Protein AF-A0A1Y3BBE9-F1 (afdb_monomer)

Organism: Euroglyphus maynei (NCBI:txid6958)

Structure (mmCIF, N/CA/C/O backbone):
data_AF-A0A1Y3BBE9-F1
#
_entry.id   AF-A0A1Y3BBE9-F1
#
loop_
_atom_site.group_PDB
_atom_site.id
_atom_site.type_symbol
_atom_site.label_atom_id
_atom_site.label_alt_id
_atom_site.label_comp_id
_atom_site.label_asym_id
_atom_site.label_entity_id
_atom_site.label_seq_id
_atom_site.pdbx_PDB_ins_code
_atom_site.Cartn_x
_atom_site.Cartn_y
_atom_site.Cartn_z
_atom_site.occupancy
_atom_site.B_iso_or_equiv
_atom_site.auth_seq_id
_atom_site.auth_comp_id
_atom_site.auth_asym_id
_atom_site.auth_atom_id
_atom_site.pdbx_PDB_model_num
ATOM 1 N N . MET A 1 1 ? 11.302 9.119 0.536 1.00 93.19 1 MET A N 1
ATOM 2 C CA . MET A 1 1 ? 10.480 8.008 0.001 1.00 93.19 1 MET A CA 1
ATOM 3 C C . MET A 1 1 ? 9.528 7.472 1.064 1.00 93.19 1 MET A C 1
ATOM 5 O O . MET A 1 1 ? 8.367 7.832 1.009 1.00 93.19 1 MET A O 1
ATOM 9 N N . TRP A 1 2 ? 9.984 6.700 2.059 1.00 94.00 2 TRP A N 1
ATOM 10 C CA . TRP A 1 2 ? 9.091 6.079 3.052 1.00 94.00 2 TRP A CA 1
ATOM 11 C C . TRP A 1 2 ? 8.235 7.052 3.865 1.00 94.00 2 TRP A C 1
ATOM 13 O O . TRP A 1 2 ? 7.045 6.815 4.017 1.00 94.00 2 TRP A O 1
ATOM 23 N N . THR A 1 3 ? 8.803 8.165 4.333 1.00 93.50 3 THR A N 1
ATOM 24 C CA . THR A 1 3 ? 8.032 9.196 5.047 1.00 93.50 3 THR A CA 1
ATOM 25 C C . THR A 1 3 ? 6.905 9.754 4.181 1.00 93.50 3 THR A C 1
ATOM 27 O O . THR A 1 3 ? 5.788 9.904 4.655 1.00 93.50 3 THR A O 1
ATOM 30 N N . ASN A 1 4 ? 7.168 9.976 2.889 1.00 96.31 4 ASN A N 1
ATOM 31 C CA . ASN A 1 4 ? 6.147 10.425 1.940 1.00 96.31 4 ASN A CA 1
ATOM 32 C C . ASN A 1 4 ? 5.085 9.345 1.716 1.00 96.31 4 ASN A C 1
ATOM 34 O O . ASN A 1 4 ? 3.907 9.672 1.664 1.00 96.31 4 ASN A O 1
ATOM 38 N N . ALA A 1 5 ? 5.477 8.066 1.672 1.00 96.62 5 ALA A N 1
ATOM 39 C CA . ALA A 1 5 ? 4.524 6.967 1.574 1.00 96.62 5 ALA A CA 1
ATOM 40 C C . ALA A 1 5 ? 3.599 6.942 2.799 1.00 96.62 5 ALA A C 1
ATOM 42 O O . ALA A 1 5 ? 2.389 6.877 2.636 1.00 96.62 5 ALA A O 1
ATOM 43 N N . VAL A 1 6 ? 4.147 7.091 4.012 1.00 96.19 6 VAL A N 1
ATOM 44 C CA . VAL A 1 6 ? 3.360 7.206 5.254 1.00 96.19 6 VAL A CA 1
ATOM 45 C C . VAL A 1 6 ? 2.423 8.415 5.213 1.00 96.19 6 VAL A C 1
ATOM 47 O O . VAL A 1 6 ? 1.273 8.294 5.616 1.00 96.19 6 VAL A O 1
ATOM 50 N N . LEU A 1 7 ? 2.868 9.554 4.679 1.00 95.62 7 LEU A N 1
ATOM 51 C CA . LEU A 1 7 ? 2.047 10.762 4.521 1.00 95.62 7 LEU A CA 1
ATOM 52 C C . LEU A 1 7 ? 0.990 10.663 3.399 1.00 95.62 7 LEU A C 1
ATOM 54 O O . LEU A 1 7 ? 0.171 11.577 3.266 1.00 95.62 7 LEU A O 1
ATOM 58 N N . CYS A 1 8 ? 0.986 9.565 2.631 1.00 95.56 8 CYS A N 1
ATOM 59 C CA . CYS A 1 8 ? 0.208 9.371 1.401 1.00 95.56 8 CYS A CA 1
ATOM 60 C C . CYS A 1 8 ? 0.553 10.378 0.283 1.00 95.56 8 CYS A C 1
ATOM 62 O O . CYS A 1 8 ? -0.260 10.645 -0.598 1.00 95.56 8 CYS A O 1
ATOM 64 N N . GLU A 1 9 ? 1.771 10.924 0.294 1.00 97.06 9 GLU A N 1
ATOM 65 C CA . GLU A 1 9 ? 2.293 11.845 -0.721 1.00 97.06 9 GLU A CA 1
ATOM 66 C C . GLU A 1 9 ? 2.909 11.037 -1.871 1.00 97.06 9 GLU A C 1
ATOM 68 O O . GLU A 1 9 ? 4.122 10.782 -1.932 1.00 97.06 9 GLU A O 1
ATOM 73 N N . TRP A 1 10 ? 2.051 10.543 -2.765 1.00 97.19 10 TRP A N 1
ATOM 74 C CA . TRP A 1 10 ? 2.441 9.573 -3.791 1.00 97.19 10 TRP A CA 1
ATOM 75 C C . TRP A 1 10 ? 3.434 10.125 -4.812 1.00 97.19 10 TRP A C 1
ATOM 77 O O . TRP A 1 10 ? 4.367 9.417 -5.183 1.00 97.19 10 TRP A O 1
ATOM 87 N N . ASP A 1 11 ? 3.289 11.384 -5.225 1.00 97.69 11 ASP A N 1
ATOM 88 C CA . ASP 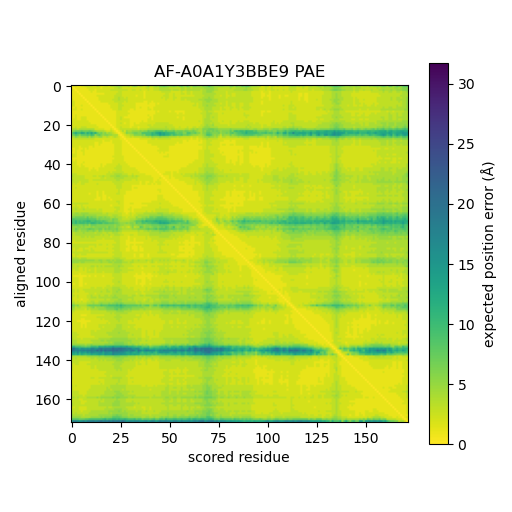A 1 11 ? 4.199 12.020 -6.186 1.00 97.69 11 ASP A CA 1
ATOM 89 C C . ASP A 1 11 ? 5.636 12.069 -5.678 1.00 97.69 11 ASP A C 1
ATOM 91 O O . ASP A 1 11 ? 6.564 11.604 -6.344 1.00 97.69 11 ASP A O 1
ATOM 95 N N . GLU A 1 12 ? 5.821 12.546 -4.449 1.00 98.06 12 GLU A N 1
ATOM 96 C CA . GLU A 1 12 ? 7.137 12.570 -3.823 1.00 98.06 12 GLU A CA 1
ATOM 97 C C . GLU A 1 12 ? 7.640 11.146 -3.543 1.00 98.06 12 GLU A C 1
ATOM 99 O O . GLU A 1 12 ? 8.832 10.864 -3.688 1.00 98.06 12 GLU A O 1
ATOM 104 N N . SER A 1 13 ? 6.756 10.208 -3.192 1.00 97.56 13 SER A N 1
ATOM 105 C CA . SER A 1 13 ? 7.129 8.796 -3.020 1.00 97.56 13 SER A CA 1
ATOM 106 C C . SER A 1 13 ? 7.705 8.199 -4.307 1.00 97.56 13 SER A C 1
ATOM 108 O O . SER A 1 13 ? 8.794 7.622 -4.268 1.00 97.56 13 SER A O 1
ATOM 110 N N . ILE A 1 14 ? 7.033 8.407 -5.443 1.00 98.31 14 ILE A N 1
ATOM 111 C CA . ILE A 1 14 ? 7.463 7.940 -6.768 1.00 98.31 14 ILE A CA 1
ATOM 112 C C . ILE A 1 14 ? 8.765 8.629 -7.183 1.00 98.31 14 ILE A C 1
ATOM 114 O O . ILE A 1 14 ? 9.713 7.952 -7.580 1.00 98.31 14 ILE A O 1
ATOM 118 N N . LYS A 1 15 ? 8.852 9.956 -7.038 1.00 97.81 15 LYS A N 1
ATOM 119 C CA . LYS A 1 15 ? 10.049 10.746 -7.362 1.00 97.81 15 LYS A CA 1
ATOM 120 C C . LYS A 1 15 ? 11.286 10.242 -6.623 1.00 97.81 15 LYS A C 1
ATOM 122 O O . LYS A 1 15 ? 12.316 10.002 -7.252 1.00 97.81 15 LYS A O 1
ATOM 127 N N . TYR A 1 16 ? 11.197 10.043 -5.307 1.00 97.50 16 TYR A N 1
ATOM 128 C CA . TYR A 1 16 ? 12.341 9.558 -4.532 1.00 97.50 16 TYR A CA 1
ATOM 129 C C . TYR A 1 16 ? 12.639 8.074 -4.774 1.00 97.50 16 TYR A C 1
ATOM 131 O O . TYR A 1 16 ? 13.811 7.708 -4.773 1.00 97.50 16 TYR A O 1
ATOM 139 N N . ALA A 1 17 ? 11.628 7.227 -4.999 1.00 97.12 17 ALA A N 1
ATOM 140 C CA . ALA A 1 17 ? 11.852 5.824 -5.358 1.00 97.12 17 ALA A CA 1
ATOM 141 C C . ALA A 1 17 ? 12.588 5.704 -6.702 1.00 97.12 17 ALA A C 1
ATOM 143 O O . ALA A 1 17 ? 13.599 5.009 -6.795 1.00 97.12 17 ALA A O 1
ATOM 144 N N . LYS A 1 18 ? 12.151 6.474 -7.705 1.00 96.94 18 LYS A N 1
ATOM 145 C CA . LYS A 1 18 ? 12.807 6.576 -9.010 1.00 96.94 18 LYS A CA 1
ATOM 146 C C . LYS A 1 18 ? 14.242 7.077 -8.881 1.00 96.94 18 LYS A C 1
ATOM 148 O O . LYS A 1 18 ? 15.153 6.460 -9.427 1.00 96.94 18 LYS A O 1
ATOM 153 N N . LEU A 1 19 ? 14.463 8.144 -8.109 1.00 96.38 19 LEU A N 1
ATOM 154 C CA . LEU A 1 19 ? 15.807 8.674 -7.868 1.00 96.38 19 LEU A CA 1
ATOM 155 C C . LEU A 1 19 ? 16.725 7.618 -7.236 1.00 96.38 19 LEU A C 1
ATOM 157 O O . LEU A 1 19 ? 17.858 7.452 -7.679 1.00 96.38 19 LEU A O 1
ATOM 161 N N . LEU A 1 20 ? 16.242 6.880 -6.231 1.00 95.56 20 LEU A N 1
ATOM 162 C CA . LEU A 1 20 ? 17.008 5.801 -5.602 1.00 95.56 20 LEU A CA 1
ATOM 163 C C . LEU A 1 20 ? 17.331 4.679 -6.594 1.00 95.56 20 LEU A C 1
ATOM 165 O O . LEU A 1 20 ? 18.471 4.214 -6.617 1.00 95.56 20 LEU A O 1
ATOM 169 N N . ARG A 1 21 ? 16.366 4.286 -7.434 1.00 94.88 21 ARG A N 1
ATOM 170 C CA . ARG A 1 21 ? 16.555 3.254 -8.463 1.00 94.88 21 ARG A CA 1
ATOM 171 C C . ARG A 1 21 ? 17.580 3.669 -9.519 1.00 94.88 21 ARG A C 1
ATOM 173 O O . ARG A 1 21 ? 18.352 2.834 -9.972 1.00 94.88 21 ARG A O 1
ATOM 180 N N . GLU A 1 22 ? 17.586 4.938 -9.919 1.00 94.50 22 GLU A N 1
ATOM 181 C CA . GLU A 1 22 ? 18.472 5.453 -10.972 1.00 94.50 22 GLU A CA 1
ATOM 182 C C . GLU A 1 22 ? 19.874 5.816 -10.471 1.00 94.50 22 GLU A C 1
ATOM 184 O O . GLU A 1 22 ? 20.828 5.797 -11.247 1.00 94.50 22 GLU A O 1
ATOM 189 N N . LYS A 1 23 ? 20.014 6.196 -9.195 1.00 93.69 23 LYS A N 1
ATOM 190 C CA . LYS A 1 23 ? 21.276 6.719 -8.644 1.00 93.69 23 LYS A CA 1
ATOM 191 C C . LYS A 1 23 ? 22.021 5.741 -7.746 1.00 93.69 23 LYS A C 1
ATOM 193 O O . LYS A 1 23 ? 23.170 6.013 -7.408 1.00 93.69 23 LYS A O 1
ATOM 198 N N . THR A 1 24 ? 21.403 4.634 -7.337 1.00 88.94 24 THR A N 1
ATOM 199 C CA . THR A 1 24 ? 22.019 3.687 -6.400 1.00 88.94 24 THR A CA 1
ATOM 200 C C . THR A 1 24 ? 21.854 2.244 -6.864 1.00 88.94 24 THR A C 1
ATOM 202 O O . THR A 1 24 ? 20.858 1.887 -7.482 1.00 88.94 24 THR A O 1
ATOM 205 N N . LEU A 1 25 ? 22.820 1.393 -6.511 1.00 81.94 25 LEU A N 1
ATOM 206 C CA . LEU A 1 25 ? 22.723 -0.064 -6.673 1.00 81.94 25 LEU A CA 1
ATOM 207 C C . LEU A 1 25 ? 22.212 -0.753 -5.397 1.00 81.94 25 LEU A C 1
ATOM 209 O O . LEU A 1 25 ? 22.346 -1.965 -5.241 1.00 81.94 25 LEU A O 1
ATOM 213 N N . HIS A 1 26 ? 21.668 0.010 -4.446 1.00 82.25 26 HIS A N 1
ATOM 214 C CA . HIS A 1 26 ? 21.247 -0.537 -3.167 1.00 82.25 26 HIS A CA 1
ATOM 215 C C . HIS A 1 26 ? 19.860 -1.173 -3.287 1.00 82.25 26 HIS A C 1
ATOM 217 O O . HIS A 1 26 ? 18.868 -0.478 -3.493 1.00 82.25 26 HIS A O 1
ATOM 223 N N . SER A 1 27 ? 19.791 -2.495 -3.114 1.00 89.62 27 SER A N 1
ATOM 224 C CA . SER A 1 27 ? 18.541 -3.271 -3.126 1.00 89.62 27 SER A CA 1
ATOM 225 C C . SER A 1 27 ? 17.661 -3.008 -4.369 1.00 89.62 27 SER A C 1
ATOM 227 O O . SER A 1 27 ? 16.495 -2.626 -4.227 1.00 89.62 27 SER A O 1
ATOM 229 N N . PRO A 1 28 ? 18.182 -3.200 -5.598 1.00 94.19 28 PRO A N 1
ATOM 230 C CA . PRO A 1 28 ? 17.527 -2.768 -6.836 1.00 94.19 28 PRO A CA 1
ATOM 231 C C . PRO A 1 28 ? 16.141 -3.393 -7.035 1.00 94.19 28 PRO A C 1
ATOM 233 O O . PRO A 1 28 ? 15.215 -2.696 -7.452 1.00 94.19 28 PRO A O 1
ATOM 236 N N . ALA A 1 29 ? 15.960 -4.670 -6.683 1.00 95.69 29 ALA A N 1
ATOM 237 C CA . ALA A 1 29 ? 14.657 -5.332 -6.734 1.00 95.69 29 ALA A CA 1
ATOM 238 C C . ALA A 1 29 ? 13.643 -4.683 -5.776 1.00 95.69 29 ALA A C 1
ATOM 240 O O . ALA A 1 29 ? 12.508 -4.420 -6.170 1.00 95.69 29 ALA A O 1
ATOM 241 N N . ILE A 1 30 ? 14.062 -4.370 -4.544 1.00 95.75 30 ILE A N 1
ATOM 242 C CA . ILE A 1 30 ? 13.204 -3.733 -3.536 1.00 95.75 30 ILE A CA 1
ATOM 243 C C . ILE A 1 30 ? 12.824 -2.323 -3.982 1.00 95.75 30 ILE A C 1
ATOM 245 O O . ILE A 1 30 ? 11.642 -2.006 -4.025 1.00 95.75 30 ILE A O 1
ATOM 249 N N . VAL A 1 31 ? 13.785 -1.479 -4.363 1.00 96.38 31 VAL A N 1
ATOM 250 C CA . VAL A 1 31 ? 13.488 -0.089 -4.752 1.00 96.38 31 VAL A CA 1
ATOM 251 C C . VAL A 1 31 ? 12.603 -0.034 -6.003 1.00 96.38 31 VAL A C 1
ATOM 253 O O . VAL A 1 31 ? 11.661 0.757 -6.050 1.00 96.38 31 VAL A O 1
ATOM 256 N N . THR A 1 32 ? 12.838 -0.916 -6.979 1.00 97.94 32 THR A N 1
ATOM 257 C CA . THR A 1 32 ? 11.988 -1.032 -8.180 1.00 97.94 32 THR A CA 1
ATOM 258 C C . THR A 1 32 ? 10.571 -1.467 -7.829 1.00 97.94 32 THR A C 1
ATOM 260 O O . THR A 1 32 ? 9.608 -0.895 -8.338 1.00 97.94 32 THR A O 1
ATOM 263 N N . PHE A 1 33 ? 10.428 -2.435 -6.922 1.00 98.00 33 PHE A N 1
ATOM 264 C CA . PHE A 1 33 ? 9.124 -2.859 -6.424 1.00 98.00 33 PHE A CA 1
ATOM 265 C C . PHE A 1 33 ? 8.394 -1.725 -5.694 1.00 98.00 33 PHE A C 1
ATOM 267 O O . PHE A 1 33 ? 7.205 -1.520 -5.918 1.00 98.00 33 PHE A O 1
ATOM 274 N N . LEU A 1 34 ? 9.102 -0.953 -4.865 1.00 97.56 34 LEU A N 1
ATOM 275 C CA . LEU A 1 34 ? 8.522 0.176 -4.138 1.00 97.56 34 LEU A CA 1
ATOM 276 C C . LEU A 1 34 ? 8.022 1.270 -5.085 1.00 97.56 34 LEU A C 1
ATOM 278 O O . LEU A 1 34 ? 6.898 1.743 -4.935 1.00 97.56 34 LEU A O 1
ATOM 282 N N . GLU A 1 35 ? 8.806 1.626 -6.106 1.00 98.12 35 GLU A N 1
ATOM 283 C CA . GLU A 1 35 ? 8.329 2.537 -7.153 1.00 98.12 35 GLU A CA 1
ATOM 284 C C . GLU A 1 35 ? 7.065 1.989 -7.836 1.00 98.12 35 GLU A C 1
ATOM 286 O O . GLU A 1 35 ? 6.098 2.732 -8.020 1.00 98.12 35 GLU A O 1
ATOM 291 N N . ALA A 1 36 ? 7.045 0.690 -8.160 1.00 98.44 36 ALA A N 1
ATOM 292 C CA . ALA A 1 36 ? 5.903 0.040 -8.796 1.00 98.44 36 ALA A CA 1
ATOM 293 C C . ALA A 1 36 ? 4.634 0.123 -7.935 1.00 98.44 36 ALA A C 1
ATOM 295 O O . ALA A 1 36 ? 3.594 0.548 -8.434 1.00 98.44 36 ALA A O 1
ATOM 296 N N . ILE A 1 37 ? 4.703 -0.210 -6.640 1.00 98.31 37 ILE A N 1
ATOM 297 C CA . ILE A 1 37 ? 3.524 -0.158 -5.761 1.00 98.31 37 ILE A CA 1
ATOM 298 C C . ILE A 1 37 ? 3.040 1.276 -5.518 1.00 98.31 37 ILE A C 1
ATOM 300 O O . ILE A 1 37 ? 1.832 1.476 -5.395 1.00 98.31 37 ILE A O 1
ATOM 304 N N . PHE A 1 38 ? 3.928 2.280 -5.484 1.00 98.44 38 PHE A N 1
ATOM 305 C CA . PHE A 1 38 ? 3.507 3.680 -5.343 1.00 98.44 38 PHE A CA 1
ATOM 306 C C . PHE A 1 38 ? 2.776 4.167 -6.593 1.00 98.44 38 PHE A C 1
ATOM 308 O O . PHE A 1 38 ? 1.699 4.751 -6.475 1.00 98.44 38 PHE A O 1
ATOM 315 N N . ARG A 1 39 ? 3.311 3.865 -7.784 1.00 98.50 39 ARG A N 1
ATOM 316 C CA . ARG A 1 39 ? 2.645 4.157 -9.064 1.00 98.50 39 ARG A CA 1
ATOM 317 C C . ARG A 1 39 ? 1.313 3.430 -9.178 1.00 98.50 39 ARG A C 1
ATOM 319 O O . ARG A 1 39 ? 0.309 4.055 -9.484 1.00 98.50 39 ARG A O 1
ATOM 326 N N . TYR A 1 40 ? 1.286 2.138 -8.861 1.00 98.19 40 TYR A N 1
ATOM 327 C CA . TYR A 1 40 ? 0.064 1.336 -8.863 1.00 98.19 40 TYR A CA 1
ATOM 328 C C . TYR A 1 40 ? -1.003 1.916 -7.926 1.00 98.19 40 TYR A C 1
ATOM 330 O O . TYR A 1 40 ? -2.156 2.067 -8.318 1.00 98.19 40 TYR A O 1
ATOM 338 N N . THR A 1 41 ? -0.616 2.287 -6.703 1.00 96.69 41 THR A N 1
ATOM 339 C CA . THR A 1 41 ? -1.546 2.836 -5.705 1.00 96.69 41 THR A CA 1
ATOM 340 C C . THR A 1 41 ? -2.095 4.186 -6.153 1.00 96.69 41 THR A C 1
ATOM 342 O O . THR A 1 41 ? -3.309 4.377 -6.147 1.00 96.69 41 THR A O 1
ATOM 345 N N . LYS A 1 42 ? -1.232 5.097 -6.620 1.00 97.00 42 LYS A N 1
ATOM 346 C CA . LYS A 1 42 ? -1.671 6.385 -7.166 1.00 97.00 42 LYS A CA 1
ATOM 347 C C . LYS A 1 42 ? -2.574 6.197 -8.387 1.00 97.00 42 LYS A C 1
ATOM 349 O O . LYS A 1 42 ? -3.662 6.759 -8.407 1.00 97.00 42 LYS A O 1
ATOM 354 N N . GLY A 1 43 ? -2.169 5.361 -9.343 1.00 97.19 43 GLY A N 1
ATOM 355 C CA . GLY A 1 43 ? -2.932 5.073 -10.558 1.00 97.19 43 GLY A CA 1
ATOM 356 C C . GLY A 1 43 ? -4.320 4.504 -10.268 1.00 97.19 43 GLY A C 1
ATOM 357 O O . GLY A 1 43 ? -5.284 4.921 -10.902 1.00 97.19 43 GLY A O 1
ATOM 358 N N . LYS A 1 44 ? -4.461 3.634 -9.256 1.00 94.88 44 LYS A N 1
ATOM 359 C CA . LYS A 1 44 ? -5.775 3.169 -8.780 1.00 94.88 44 LYS A CA 1
ATOM 360 C C . LYS A 1 44 ? -6.628 4.297 -8.196 1.00 94.88 44 LYS A C 1
ATOM 362 O O . LYS A 1 44 ? -7.821 4.344 -8.465 1.00 94.88 44 LYS A O 1
ATOM 367 N N . LEU A 1 45 ? -6.038 5.184 -7.393 1.00 93.31 45 LEU A N 1
ATOM 368 C CA . LEU A 1 45 ? -6.764 6.293 -6.762 1.00 93.31 45 LEU A CA 1
ATOM 369 C C . LEU A 1 45 ? -7.222 7.345 -7.781 1.00 93.31 45 LEU A C 1
ATOM 371 O O . LEU A 1 45 ? -8.293 7.923 -7.622 1.00 93.31 45 LEU A O 1
ATOM 375 N N . THR A 1 46 ? -6.426 7.591 -8.824 1.00 95.75 46 THR A N 1
ATOM 376 C CA . THR A 1 46 ? -6.715 8.600 -9.856 1.00 95.75 46 THR A CA 1
ATOM 377 C C . THR A 1 46 ? -7.341 8.025 -11.127 1.00 95.75 46 THR A C 1
ATOM 379 O O . THR A 1 46 ? -7.632 8.789 -12.041 1.00 95.75 46 THR A O 1
ATOM 382 N N . ASN A 1 47 ? -7.543 6.705 -11.205 1.00 95.62 47 ASN A N 1
ATOM 383 C CA . ASN A 1 47 ? -7.939 5.981 -12.422 1.00 95.62 47 ASN A CA 1
ATOM 384 C C . ASN A 1 47 ? -7.024 6.276 -13.634 1.00 95.62 47 ASN A C 1
ATOM 386 O O . ASN A 1 47 ? -7.487 6.396 -14.766 1.00 95.62 47 ASN A O 1
ATOM 390 N N . ASP A 1 48 ? -5.716 6.409 -13.395 1.00 97.50 48 ASP A N 1
ATOM 391 C CA . ASP A 1 48 ? -4.718 6.694 -14.433 1.00 97.50 48 ASP A CA 1
ATOM 392 C C . ASP A 1 48 ? -4.130 5.392 -14.999 1.00 97.50 48 ASP A C 1
ATOM 394 O O . ASP A 1 48 ? -3.255 4.764 -14.394 1.00 97.50 48 ASP A O 1
ATOM 398 N N . GLN A 1 49 ? -4.602 4.998 -16.185 1.00 96.94 49 GLN A N 1
ATOM 399 C CA . GLN A 1 49 ? -4.167 3.768 -16.846 1.00 96.94 49 GLN A CA 1
ATOM 400 C C . GLN A 1 49 ? -2.690 3.796 -17.263 1.00 96.94 49 GLN A C 1
ATOM 402 O O . GLN A 1 49 ? -2.013 2.775 -17.149 1.00 96.94 49 GLN A O 1
ATOM 407 N N . ALA A 1 50 ? -2.161 4.946 -17.691 1.00 97.44 50 ALA A N 1
ATOM 408 C CA . ALA A 1 50 ? -0.759 5.045 -18.094 1.00 97.44 50 ALA A CA 1
ATOM 409 C C . ALA A 1 50 ? 0.164 4.765 -16.900 1.00 97.44 50 ALA A C 1
ATOM 411 O O . ALA A 1 50 ? 1.158 4.044 -17.017 1.00 97.44 50 ALA A O 1
ATOM 412 N N . MET A 1 51 ? -0.214 5.260 -15.721 1.00 97.25 51 MET A N 1
ATOM 413 C CA . MET A 1 51 ? 0.517 4.996 -14.486 1.00 97.25 51 MET A CA 1
ATOM 414 C C . MET A 1 51 ? 0.437 3.527 -14.050 1.00 97.25 51 MET A C 1
ATOM 416 O O . MET A 1 51 ? 1.429 2.976 -13.560 1.00 97.25 51 MET A O 1
ATOM 420 N N . LEU A 1 52 ? -0.712 2.873 -14.250 1.00 98.06 52 LEU A N 1
ATOM 421 C CA . LEU A 1 52 ? -0.868 1.435 -14.006 1.00 98.06 52 LEU A CA 1
ATOM 422 C C . LEU A 1 52 ? 0.003 0.599 -14.956 1.00 98.06 52 LEU A C 1
ATOM 424 O O . LEU A 1 52 ? 0.633 -0.369 -14.521 1.00 98.06 52 LEU A O 1
ATOM 428 N N . ASP A 1 53 ? 0.099 0.994 -16.225 1.00 98.00 53 ASP A N 1
ATOM 429 C CA . ASP A 1 53 ? 0.942 0.324 -17.219 1.00 98.00 53 ASP A CA 1
ATOM 430 C C . ASP A 1 53 ? 2.435 0.499 -16.904 1.00 98.00 53 ASP A C 1
ATOM 432 O O . ASP A 1 53 ? 3.218 -0.448 -17.022 1.00 98.00 53 ASP A O 1
ATOM 436 N N . GLU A 1 54 ? 2.845 1.684 -16.445 1.00 97.94 54 GLU A N 1
ATOM 437 C CA . GLU A 1 54 ? 4.203 1.916 -15.942 1.00 97.94 54 GLU A CA 1
ATOM 438 C C . GLU A 1 54 ? 4.513 1.057 -14.712 1.00 97.94 54 GLU A C 1
ATOM 440 O O . GLU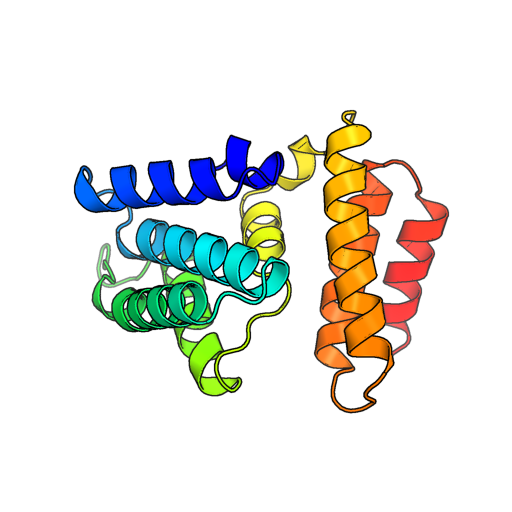 A 1 54 ? 5.582 0.444 -14.642 1.00 97.94 54 GLU A O 1
ATOM 445 N N . ALA A 1 55 ? 3.579 0.957 -13.762 1.00 98.44 55 ALA A N 1
ATOM 446 C CA . ALA A 1 55 ? 3.733 0.082 -12.604 1.00 98.44 55 ALA A CA 1
ATOM 447 C C . ALA A 1 55 ? 3.887 -1.389 -13.022 1.00 98.44 55 ALA A C 1
ATOM 449 O O . ALA A 1 55 ? 4.769 -2.082 -12.512 1.00 98.44 55 ALA A O 1
ATOM 450 N N . ALA A 1 56 ? 3.091 -1.856 -13.990 1.00 98.44 56 ALA A N 1
ATOM 451 C CA . ALA A 1 56 ? 3.180 -3.216 -14.516 1.00 98.44 56 ALA A CA 1
ATOM 452 C C . ALA A 1 56 ? 4.561 -3.516 -15.123 1.00 98.44 56 ALA A C 1
ATOM 454 O O . ALA A 1 56 ? 5.153 -4.544 -14.796 1.00 98.44 56 ALA A O 1
ATOM 455 N N . LYS A 1 57 ? 5.123 -2.599 -15.922 1.00 98.38 57 LYS A N 1
ATOM 456 C CA . LYS A 1 57 ? 6.486 -2.744 -16.477 1.00 98.38 57 LYS A CA 1
ATOM 457 C C . LYS A 1 57 ? 7.542 -2.876 -15.377 1.00 98.38 57 LYS A C 1
ATOM 459 O O . LYS A 1 57 ? 8.471 -3.680 -15.479 1.00 98.38 57 LYS A O 1
ATOM 464 N N . LEU A 1 58 ? 7.400 -2.108 -14.296 1.00 98.38 58 LEU A N 1
ATOM 465 C CA . LEU A 1 58 ? 8.311 -2.205 -13.156 1.00 98.38 58 LEU A CA 1
ATOM 466 C C . LEU A 1 58 ? 8.153 -3.546 -12.427 1.00 98.38 58 LEU A C 1
ATOM 468 O O . LEU A 1 58 ? 9.165 -4.191 -12.157 1.00 98.38 58 LEU A O 1
ATOM 472 N N . PHE A 1 59 ? 6.925 -4.017 -12.174 1.00 98.44 59 PHE A N 1
ATOM 473 C CA . PHE A 1 59 ? 6.687 -5.336 -11.565 1.00 98.44 59 PHE A CA 1
ATOM 474 C C . PHE A 1 59 ? 7.293 -6.485 -12.378 1.00 98.44 59 PHE A C 1
ATOM 476 O O . PHE A 1 59 ? 7.827 -7.427 -11.788 1.00 98.44 59 PHE A O 1
ATOM 483 N N . GLU A 1 60 ? 7.245 -6.400 -13.708 1.00 98.12 60 GLU A N 1
ATOM 484 C CA . GLU A 1 60 ? 7.872 -7.369 -14.617 1.00 98.12 60 GLU A CA 1
ATOM 485 C C . GLU A 1 60 ? 9.402 -7.366 -14.498 1.00 98.12 60 GLU A C 1
ATOM 487 O O . GLU A 1 60 ? 10.041 -8.413 -14.576 1.00 98.12 60 GLU A O 1
ATOM 492 N N . THR A 1 61 ? 9.992 -6.199 -14.228 1.00 97.62 61 THR A N 1
ATOM 493 C CA . THR A 1 61 ? 11.443 -6.043 -14.073 1.00 97.62 61 THR A CA 1
ATOM 494 C C . THR A 1 61 ? 11.945 -6.582 -12.726 1.00 97.62 61 THR A C 1
ATOM 496 O O . THR A 1 61 ? 13.044 -7.123 -12.653 1.00 97.62 61 THR A O 1
ATOM 499 N N . VAL A 1 62 ? 11.159 -6.493 -11.646 1.00 97.56 62 VAL A N 1
ATOM 500 C CA . VAL A 1 62 ? 11.600 -6.849 -10.277 1.00 97.56 62 VAL A CA 1
ATOM 501 C C . VAL A 1 62 ? 12.300 -8.222 -10.167 1.00 97.56 62 VAL A C 1
ATOM 503 O O . VAL A 1 62 ? 13.374 -8.278 -9.562 1.00 97.56 62 VAL A O 1
ATOM 506 N N . PRO A 1 63 ? 11.783 -9.332 -10.736 1.00 96.19 63 PRO A N 1
ATOM 507 C CA . PRO A 1 63 ? 12.417 -10.646 -10.612 1.00 96.19 63 PRO A CA 1
ATOM 508 C C . PRO A 1 63 ? 13.806 -10.743 -11.253 1.00 96.19 63 PRO A C 1
ATOM 510 O O . PRO A 1 63 ? 14.605 -11.578 -10.819 1.00 96.19 63 PRO A O 1
ATOM 513 N N . THR A 1 64 ? 14.096 -9.921 -12.268 1.00 95.81 64 THR A N 1
ATOM 514 C CA . THR A 1 64 ? 15.383 -9.932 -12.987 1.00 95.81 64 THR A CA 1
ATOM 515 C C . THR A 1 64 ? 16.489 -9.234 -12.197 1.00 95.81 64 THR A C 1
ATOM 517 O O . THR A 1 64 ? 17.664 -9.527 -12.392 1.00 95.81 64 THR A O 1
ATOM 520 N N . LEU A 1 65 ? 16.116 -8.384 -11.236 1.00 94.88 65 LEU A N 1
ATOM 521 C CA . LEU A 1 65 ? 17.024 -7.617 -10.377 1.00 94.88 65 LEU A CA 1
ATOM 522 C C . LEU A 1 65 ? 17.468 -8.382 -9.119 1.00 94.88 65 LEU A C 1
ATOM 524 O O . LEU A 1 65 ? 18.009 -7.784 -8.190 1.00 94.88 65 LEU A O 1
ATOM 528 N N . ARG A 1 66 ? 17.211 -9.693 -9.061 1.00 92.94 66 ARG A N 1
ATOM 529 C CA . ARG A 1 66 ? 17.532 -10.551 -7.915 1.00 92.94 66 ARG A CA 1
ATOM 530 C C . ARG A 1 66 ? 19.038 -10.597 -7.656 1.00 92.94 66 ARG A C 1
ATOM 532 O O . ARG A 1 66 ? 19.807 -11.052 -8.501 1.00 92.94 66 ARG A O 1
ATOM 539 N N . ILE A 1 67 ? 19.427 -10.294 -6.426 1.00 90.44 67 ILE A N 1
ATOM 540 C CA . ILE A 1 67 ? 20.773 -10.471 -5.897 1.00 90.44 67 ILE A CA 1
ATOM 541 C C . ILE A 1 67 ? 20.807 -11.730 -5.018 1.00 90.44 67 ILE A C 1
ATOM 543 O O . ILE A 1 67 ? 19.869 -12.075 -4.291 1.00 90.44 67 ILE A O 1
ATOM 547 N N . ARG A 1 68 ? 21.909 -12.480 -5.104 1.00 88.12 68 ARG A N 1
ATOM 548 C CA . ARG A 1 68 ? 22.167 -13.629 -4.230 1.00 88.12 68 ARG A CA 1
ATOM 549 C C . ARG A 1 68 ? 23.408 -13.366 -3.394 1.00 88.12 68 ARG A C 1
ATOM 551 O O . ARG A 1 68 ? 24.484 -13.150 -3.938 1.00 88.12 68 ARG A O 1
ATOM 558 N N . TYR A 1 69 ? 23.262 -13.475 -2.082 1.00 84.50 69 TYR A N 1
ATOM 559 C CA . TYR A 1 69 ? 24.364 -13.464 -1.131 1.00 84.50 69 TYR A CA 1
ATOM 560 C C . TYR A 1 69 ? 24.634 -14.905 -0.712 1.00 84.50 69 TYR A C 1
ATO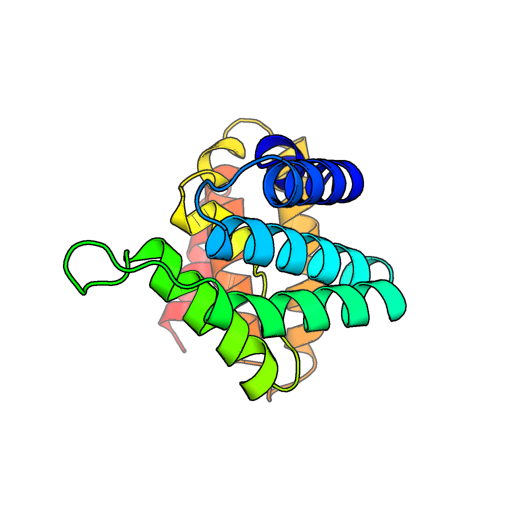M 562 O O . TYR A 1 69 ? 23.746 -15.579 -0.189 1.00 84.50 69 TYR A O 1
ATOM 570 N N . LEU A 1 70 ? 25.840 -15.406 -0.998 1.00 89.31 70 LEU A N 1
ATOM 571 C CA . LEU A 1 70 ? 26.226 -16.797 -0.715 1.00 89.31 70 LEU A CA 1
ATOM 572 C C . LEU A 1 70 ? 25.223 -17.818 -1.294 1.00 89.31 70 LEU A C 1
ATOM 574 O O . LEU A 1 70 ? 24.812 -18.771 -0.635 1.00 89.31 70 LEU A O 1
ATOM 578 N N . GLY A 1 71 ? 24.750 -17.567 -2.519 1.00 88.88 71 GLY A N 1
ATOM 579 C CA . GLY A 1 71 ? 23.774 -18.416 -3.210 1.00 88.88 71 GLY A CA 1
ATOM 580 C C . GLY A 1 71 ? 22.323 -18.287 -2.724 1.00 88.88 71 GLY A C 1
ATOM 581 O O . GLY A 1 71 ? 21.429 -18.838 -3.370 1.00 88.88 71 GLY A O 1
ATOM 582 N N . LYS A 1 72 ? 22.057 -17.526 -1.653 1.00 88.75 72 LYS A N 1
ATOM 583 C CA . LYS A 1 72 ? 20.718 -17.301 -1.088 1.00 88.75 72 LYS A CA 1
ATOM 584 C C . LYS A 1 72 ? 20.189 -15.909 -1.436 1.00 88.75 72 LYS A C 1
ATOM 586 O O . LYS A 1 72 ? 20.932 -14.935 -1.456 1.00 88.75 72 LYS A O 1
ATOM 591 N N . THR A 1 73 ? 18.886 -15.803 -1.677 1.00 87.94 73 THR A N 1
ATOM 592 C CA . THR A 1 73 ? 18.200 -14.506 -1.792 1.00 87.94 73 THR A CA 1
ATOM 593 C C . THR A 1 73 ? 17.768 -14.047 -0.405 1.00 87.94 73 THR A C 1
ATOM 595 O O . THR A 1 73 ? 17.213 -14.844 0.355 1.00 87.94 73 THR A O 1
ATOM 598 N N . MET A 1 74 ? 18.013 -12.778 -0.076 1.00 88.50 74 MET A N 1
ATOM 599 C CA . MET A 1 74 ? 17.563 -12.198 1.191 1.00 88.50 74 MET A CA 1
ATOM 600 C C . MET A 1 74 ? 16.039 -12.253 1.311 1.00 88.50 74 MET A C 1
ATOM 602 O O . MET A 1 74 ? 15.326 -12.101 0.322 1.00 88.50 74 MET A O 1
ATOM 606 N N . THR A 1 75 ? 15.529 -12.437 2.528 1.00 87.62 75 THR A N 1
ATOM 607 C CA . THR A 1 75 ? 14.098 -12.669 2.778 1.00 87.62 75 THR A CA 1
ATOM 608 C C . THR A 1 75 ? 13.206 -11.552 2.237 1.00 87.62 75 THR A C 1
ATOM 610 O O . THR A 1 75 ? 12.241 -11.841 1.535 1.00 87.62 75 THR A O 1
ATOM 613 N N . LEU A 1 76 ? 13.551 -10.286 2.500 1.00 88.62 76 LEU A N 1
ATOM 614 C CA . LEU A 1 76 ? 12.778 -9.137 2.012 1.00 88.62 76 LEU A CA 1
ATOM 615 C C . LEU A 1 76 ? 12.794 -9.046 0.484 1.00 88.62 76 LEU A C 1
ATOM 617 O O . LEU A 1 76 ? 11.766 -8.794 -0.136 1.00 88.62 76 LEU A O 1
ATOM 621 N N . GLU A 1 77 ? 13.941 -9.323 -0.133 1.00 92.12 77 GLU A N 1
ATOM 622 C CA . GLU A 1 77 ? 14.048 -9.328 -1.588 1.00 92.12 77 GLU A CA 1
ATOM 623 C C . GLU A 1 77 ? 13.236 -10.472 -2.213 1.00 92.12 77 GLU A C 1
ATOM 625 O O . GLU A 1 77 ? 12.528 -10.292 -3.203 1.00 92.12 77 GLU A O 1
ATOM 630 N N . LYS A 1 78 ? 13.269 -11.656 -1.596 1.00 93.00 78 LYS A N 1
ATOM 631 C CA . LYS A 1 78 ? 12.432 -12.781 -2.013 1.00 93.00 78 LYS A CA 1
ATOM 632 C C . LYS A 1 78 ? 10.946 -12.419 -1.921 1.00 93.00 78 LYS A C 1
ATOM 634 O O . LYS A 1 78 ? 10.203 -12.762 -2.836 1.00 93.00 78 LYS A O 1
ATOM 639 N N . ALA A 1 79 ? 10.526 -11.728 -0.861 1.00 92.75 79 ALA A N 1
ATOM 640 C CA . ALA A 1 79 ? 9.138 -11.316 -0.669 1.00 92.75 79 ALA A CA 1
ATOM 641 C C . ALA A 1 79 ? 8.654 -10.383 -1.790 1.00 92.75 79 ALA A C 1
ATOM 643 O O . ALA A 1 79 ? 7.639 -10.681 -2.417 1.00 92.75 79 ALA A O 1
ATOM 644 N N . VAL A 1 80 ? 9.409 -9.327 -2.121 1.00 95.62 80 VAL A N 1
ATOM 645 C CA . VAL A 1 80 ? 9.013 -8.392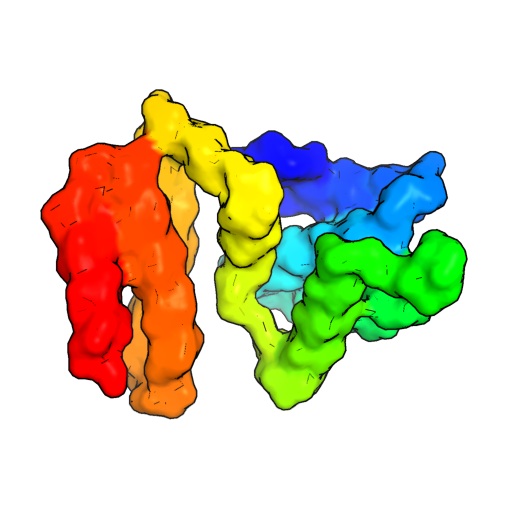 -3.195 1.00 95.62 80 VAL A CA 1
ATOM 646 C C . VAL A 1 80 ? 8.984 -9.055 -4.575 1.00 95.62 80 VAL A C 1
ATOM 648 O O . VAL A 1 80 ? 8.106 -8.754 -5.379 1.00 95.62 80 VAL A O 1
ATOM 651 N N . ILE A 1 81 ? 9.882 -10.012 -4.843 1.00 96.31 81 ILE A N 1
ATOM 652 C CA . ILE A 1 81 ? 9.864 -10.791 -6.092 1.00 96.31 81 ILE A CA 1
ATOM 653 C C . ILE A 1 81 ? 8.618 -11.680 -6.164 1.00 96.31 81 ILE A C 1
ATOM 655 O O . ILE A 1 81 ? 7.976 -11.771 -7.208 1.00 96.31 81 ILE A O 1
ATOM 659 N N . VAL A 1 82 ? 8.258 -12.342 -5.062 1.00 95.56 82 VAL A N 1
ATOM 660 C CA . VAL A 1 82 ? 7.042 -13.166 -5.011 1.00 95.56 82 VAL A CA 1
ATOM 661 C C . VAL A 1 82 ? 5.797 -12.298 -5.192 1.00 95.56 82 VAL A C 1
ATOM 663 O O . VAL A 1 82 ? 4.909 -12.673 -5.956 1.00 95.56 82 VAL A O 1
ATOM 666 N N . GLN A 1 83 ? 5.740 -11.127 -4.553 1.00 95.75 83 GLN A N 1
ATOM 667 C CA . GLN A 1 83 ? 4.625 -10.193 -4.711 1.00 95.75 83 GLN A CA 1
ATOM 668 C C . GLN A 1 83 ? 4.520 -9.657 -6.146 1.00 95.75 83 GLN A C 1
ATOM 670 O O . GLN A 1 83 ? 3.422 -9.638 -6.702 1.00 95.75 83 GLN A O 1
ATOM 675 N N . SER A 1 84 ? 5.636 -9.296 -6.789 1.00 97.38 84 SER A N 1
ATOM 676 C CA . SER A 1 84 ? 5.614 -8.814 -8.177 1.00 97.38 84 SER A CA 1
ATOM 677 C C . SER A 1 84 ? 5.138 -9.891 -9.159 1.00 97.38 84 SER A C 1
ATOM 679 O O . SER A 1 84 ? 4.421 -9.596 -10.110 1.00 97.38 84 SER A O 1
ATOM 681 N N . GLN A 1 85 ? 5.457 -11.162 -8.904 1.00 97.00 85 GLN A N 1
ATOM 682 C CA . GLN A 1 85 ? 4.921 -12.286 -9.675 1.00 97.00 85 GLN A CA 1
ATOM 683 C C . GLN A 1 85 ? 3.439 -12.549 -9.365 1.00 97.00 85 GLN A C 1
ATOM 685 O O . GLN A 1 85 ? 2.665 -12.852 -10.276 1.00 97.00 85 GLN A O 1
ATOM 690 N N . ARG A 1 86 ? 3.027 -12.425 -8.093 1.00 95.12 86 ARG A N 1
ATOM 691 C CA . ARG A 1 86 ? 1.626 -12.572 -7.661 1.00 95.12 86 ARG A CA 1
ATOM 692 C C . ARG A 1 86 ? 0.729 -11.540 -8.339 1.00 95.12 86 ARG A C 1
ATOM 694 O O . ARG A 1 86 ? -0.369 -11.906 -8.740 1.00 95.12 86 ARG A O 1
ATOM 701 N N . PHE A 1 87 ? 1.211 -10.312 -8.544 1.00 97.38 87 PHE A N 1
ATOM 702 C CA . PHE A 1 87 ? 0.491 -9.278 -9.294 1.00 97.38 87 PHE A CA 1
ATOM 703 C C . PHE A 1 87 ? -0.001 -9.798 -10.652 1.00 97.38 87 PHE A C 1
ATOM 705 O O . PHE A 1 87 ? -1.192 -9.713 -10.936 1.00 97.38 87 PHE A O 1
ATOM 712 N N . PHE A 1 88 ? 0.865 -10.417 -11.460 1.00 97.25 88 PHE A N 1
ATOM 713 C CA . PHE A 1 88 ? 0.464 -10.955 -12.766 1.00 97.25 88 PHE A CA 1
ATOM 714 C C . PHE A 1 88 ? -0.439 -12.184 -12.662 1.00 97.25 88 PHE A C 1
ATOM 716 O O . PHE A 1 88 ? -1.401 -12.292 -13.420 1.00 97.25 88 PHE A O 1
ATOM 723 N N . LYS A 1 89 ? -0.173 -13.083 -11.706 1.00 95.19 89 LYS A N 1
ATOM 724 C CA . LYS A 1 89 ? -1.024 -14.263 -11.467 1.00 95.19 89 LYS A CA 1
ATOM 725 C C . LYS A 1 89 ? -2.450 -13.883 -11.065 1.00 95.19 89 LYS A C 1
ATOM 727 O O . LYS A 1 89 ? -3.388 -14.569 -11.448 1.00 95.19 89 LYS A O 1
ATOM 732 N N . ASN A 1 90 ? -2.604 -12.770 -10.354 1.00 91.69 90 ASN A N 1
ATOM 733 C CA . ASN A 1 90 ? -3.882 -12.258 -9.871 1.00 91.69 90 ASN A CA 1
ATOM 734 C C . ASN A 1 90 ? -4.523 -11.249 -10.842 1.00 91.69 90 ASN A C 1
ATOM 736 O O . ASN A 1 90 ? -5.249 -10.359 -10.409 1.00 91.69 90 ASN A O 1
ATOM 740 N N . GLY A 1 91 ? -4.230 -11.337 -12.144 1.00 93.69 91 GLY A N 1
ATOM 741 C CA . GLY A 1 91 ? -4.851 -10.465 -13.145 1.00 93.69 91 GLY A CA 1
ATOM 742 C C . GLY A 1 91 ? -4.428 -8.998 -13.035 1.00 93.69 91 GLY A C 1
ATOM 743 O O . GLY A 1 91 ? -5.243 -8.112 -13.263 1.00 93.69 91 GLY A O 1
ATOM 744 N N . LYS A 1 92 ? -3.158 -8.739 -12.690 1.00 95.38 92 LYS A N 1
ATOM 745 C CA . LYS A 1 92 ? -2.586 -7.397 -12.465 1.00 95.38 92 LYS A CA 1
ATOM 746 C C . LYS A 1 92 ? -3.227 -6.661 -11.284 1.00 95.38 92 LYS A C 1
ATOM 748 O O . LYS A 1 92 ? -3.494 -5.462 -11.346 1.00 95.38 92 LYS A O 1
ATOM 753 N N . MET A 1 93 ? -3.431 -7.381 -10.181 1.00 93.06 93 MET A N 1
ATOM 754 C CA . MET A 1 93 ? -4.026 -6.835 -8.964 1.00 93.06 93 MET A CA 1
ATOM 755 C C . MET A 1 93 ? -3.211 -7.189 -7.717 1.00 93.06 93 MET A C 1
ATOM 757 O O . MET A 1 93 ? -2.873 -8.346 -7.468 1.00 93.06 93 MET A O 1
ATOM 761 N N . LEU A 1 94 ? -2.948 -6.171 -6.899 1.00 94.50 94 LEU A N 1
ATOM 762 C CA . LEU A 1 94 ? -2.478 -6.290 -5.518 1.00 94.50 94 LEU A CA 1
ATOM 763 C C . LEU A 1 94 ? -3.469 -5.612 -4.566 1.00 94.50 94 LEU A C 1
ATOM 765 O O . LEU A 1 94 ? -4.063 -4.581 -4.904 1.00 94.50 94 LEU A O 1
ATOM 769 N N . VAL A 1 95 ? -3.611 -6.185 -3.371 1.00 93.75 95 VAL A N 1
ATOM 770 C CA . VAL A 1 95 ? -4.479 -5.692 -2.295 1.00 93.75 95 VAL A CA 1
ATOM 771 C C . VAL A 1 95 ? -3.610 -4.966 -1.275 1.00 93.75 95 VAL A C 1
ATOM 773 O O . VAL A 1 95 ? -2.708 -5.570 -0.709 1.00 93.75 95 VAL A O 1
ATOM 776 N N . ALA A 1 96 ? -3.851 -3.667 -1.080 1.00 94.00 96 ALA A N 1
ATOM 777 C CA . ALA A 1 96 ? -3.145 -2.824 -0.109 1.00 94.00 96 ALA A CA 1
ATOM 778 C C . ALA A 1 96 ? -1.590 -2.956 -0.087 1.00 94.00 96 ALA A C 1
ATOM 780 O O . ALA A 1 96 ? -0.996 -2.984 0.994 1.00 94.00 96 ALA A O 1
ATOM 781 N N . PRO A 1 97 ? -0.883 -2.983 -1.240 1.00 96.06 97 PRO A N 1
ATOM 782 C CA . PRO A 1 97 ? 0.540 -3.352 -1.284 1.00 96.06 97 PRO A CA 1
ATOM 783 C C . PRO A 1 97 ? 1.472 -2.394 -0.522 1.00 96.06 97 PRO A C 1
ATOM 785 O O . PRO A 1 97 ? 2.507 -2.806 0.011 1.00 96.06 97 PRO A O 1
ATOM 788 N N . VAL A 1 98 ? 1.119 -1.105 -0.442 1.00 97.00 98 VAL A N 1
ATOM 789 C CA . VAL A 1 98 ? 1.897 -0.133 0.342 1.00 97.00 98 VAL A CA 1
ATOM 790 C C . VAL A 1 98 ? 1.724 -0.374 1.840 1.00 97.00 98 VAL A C 1
ATOM 792 O O . VAL A 1 98 ? 2.716 -0.336 2.563 1.00 97.00 98 VAL A O 1
ATOM 795 N N . LEU A 1 99 ? 0.510 -0.683 2.310 1.00 96.12 99 LEU A N 1
ATOM 796 C CA . LEU A 1 99 ? 0.270 -1.017 3.719 1.00 96.12 99 LEU A CA 1
ATOM 797 C C . LEU A 1 99 ? 0.980 -2.304 4.117 1.00 96.12 99 LEU A C 1
ATOM 799 O O . LEU A 1 99 ? 1.615 -2.329 5.168 1.00 96.12 99 LEU A O 1
ATOM 803 N N . GLU A 1 100 ? 0.949 -3.330 3.264 1.00 95.12 100 GLU A N 1
ATOM 804 C CA . GLU A 1 100 ? 1.716 -4.560 3.480 1.00 95.12 100 GLU A CA 1
ATOM 805 C C . GLU A 1 100 ? 3.209 -4.251 3.646 1.00 95.12 100 GLU A C 1
ATOM 807 O O . GLU A 1 100 ? 3.851 -4.708 4.593 1.00 95.12 100 GLU A O 1
ATOM 812 N N . SER A 1 101 ? 3.753 -3.396 2.778 1.00 95.06 101 SER A N 1
ATOM 813 C CA . SER A 1 101 ? 5.156 -2.981 2.847 1.00 95.06 101 SER A CA 1
ATOM 814 C C . SER A 1 101 ? 5.475 -2.209 4.131 1.00 95.06 101 SER A C 1
ATOM 816 O O . SER A 1 101 ? 6.463 -2.521 4.794 1.00 95.06 101 SER A O 1
ATOM 818 N N . LEU A 1 102 ? 4.636 -1.240 4.515 1.00 95.56 102 LEU A N 1
ATOM 819 C CA . LEU A 1 102 ? 4.802 -0.451 5.743 1.00 95.56 102 LEU A CA 1
ATOM 820 C C . LEU A 1 102 ? 4.667 -1.305 7.006 1.00 95.56 102 LEU A C 1
ATOM 822 O O . LEU A 1 102 ? 5.393 -1.078 7.974 1.00 95.56 102 LEU A O 1
ATOM 826 N N . TYR A 1 103 ? 3.768 -2.288 7.000 1.00 94.81 103 TYR A N 1
ATOM 827 C CA . TYR A 1 103 ? 3.600 -3.243 8.090 1.00 94.81 103 TYR A CA 1
ATOM 828 C C . TYR A 1 103 ? 4.844 -4.126 8.244 1.00 94.81 103 TYR A C 1
ATOM 830 O O . TYR A 1 103 ? 5.398 -4.217 9.338 1.00 94.81 103 TYR A O 1
ATOM 838 N N . ASN A 1 104 ? 5.348 -4.690 7.141 1.00 92.12 104 ASN A N 1
ATOM 839 C CA . ASN A 1 104 ? 6.504 -5.593 7.142 1.00 92.12 104 ASN A CA 1
ATOM 840 C C . ASN A 1 104 ? 7.795 -4.939 7.659 1.00 92.12 104 ASN A C 1
ATOM 842 O O . ASN A 1 104 ? 8.618 -5.615 8.274 1.00 92.12 104 ASN A O 1
ATOM 846 N N . ILE A 1 105 ? 7.978 -3.634 7.434 1.00 92.25 105 ILE A N 1
ATOM 847 C CA . ILE A 1 105 ? 9.128 -2.873 7.960 1.00 92.25 105 ILE A CA 1
ATOM 848 C C . ILE A 1 105 ? 8.818 -2.130 9.269 1.00 92.25 105 ILE A C 1
ATOM 850 O O . ILE A 1 105 ? 9.637 -1.338 9.731 1.00 92.25 105 ILE A O 1
ATOM 854 N N . ASN A 1 106 ? 7.644 -2.367 9.864 1.00 93.12 106 ASN A N 1
ATOM 855 C CA . ASN A 1 106 ? 7.169 -1.748 11.105 1.00 93.12 106 ASN A CA 1
ATOM 856 C C . ASN A 1 106 ? 7.015 -0.208 11.055 1.00 93.12 106 ASN A C 1
ATOM 858 O O . ASN A 1 106 ? 7.008 0.471 12.080 1.00 93.12 106 ASN A O 1
ATOM 862 N N . TYR A 1 107 ? 6.863 0.374 9.865 1.00 95.19 107 TYR A N 1
ATOM 863 C CA . TYR A 1 107 ? 6.660 1.820 9.694 1.00 95.19 107 TYR A CA 1
ATOM 864 C C . TYR A 1 107 ? 5.215 2.244 9.940 1.00 95.19 107 TYR A C 1
ATOM 866 O O . TYR A 1 107 ? 4.954 3.426 10.144 1.00 95.19 107 TYR A O 1
ATOM 874 N N . ILE A 1 108 ? 4.282 1.291 10.010 1.00 92.75 108 ILE A N 1
ATOM 875 C CA . ILE A 1 108 ? 2.904 1.563 10.434 1.00 92.75 108 ILE A CA 1
ATOM 876 C C . ILE A 1 108 ? 2.828 2.113 11.871 1.00 92.75 108 ILE A C 1
ATOM 878 O O . ILE A 1 108 ? 1.886 2.821 12.214 1.00 92.75 108 ILE A O 1
ATOM 882 N N . TYR A 1 109 ? 3.867 1.891 12.687 1.00 93.31 109 TYR A N 1
ATOM 883 C CA . TYR A 1 109 ? 4.007 2.523 13.999 1.00 93.31 109 TYR A CA 1
ATOM 884 C C . TYR A 1 109 ? 4.018 4.060 13.934 1.00 93.31 109 TYR A C 1
ATOM 886 O O . TYR A 1 109 ? 3.577 4.707 14.881 1.00 93.31 109 TYR A O 1
ATOM 894 N N . LEU A 1 110 ? 4.447 4.655 12.813 1.00 93.38 110 LEU A N 1
ATOM 895 C CA . LEU A 1 110 ? 4.472 6.111 12.611 1.00 93.38 110 LEU A CA 1
ATOM 896 C C . LEU A 1 110 ? 3.073 6.746 12.545 1.00 93.38 110 LEU A C 1
ATOM 898 O O . LEU A 1 110 ? 2.961 7.968 12.586 1.00 93.38 110 LEU A O 1
ATOM 902 N N . LEU A 1 111 ? 2.010 5.938 12.471 1.00 93.06 111 LEU A N 1
ATOM 903 C CA . LEU A 1 111 ? 0.631 6.413 12.616 1.00 93.06 111 LEU A CA 1
ATOM 904 C C . LEU A 1 111 ? 0.285 6.760 14.073 1.00 93.06 111 LEU A C 1
ATOM 906 O O . LEU A 1 111 ? -0.656 7.510 14.327 1.00 93.06 111 LEU A O 1
ATOM 910 N N . ASN A 1 112 ? 1.029 6.219 15.043 1.00 91.56 112 ASN A N 1
ATOM 911 C CA . ASN A 1 112 ? 0.758 6.431 16.458 1.00 91.56 112 ASN A CA 1
ATOM 912 C C . ASN A 1 112 ? 0.958 7.904 16.841 1.00 91.56 112 ASN A C 1
ATOM 914 O O . ASN A 1 112 ? 2.032 8.469 16.646 1.00 91.56 112 ASN A O 1
ATOM 918 N N . GLY A 1 113 ? -0.075 8.517 17.418 1.00 84.75 113 GLY A N 1
ATOM 919 C CA . GLY A 1 113 ? -0.037 9.919 17.837 1.00 84.75 113 GLY A CA 1
ATOM 920 C C . GLY A 1 113 ? -0.176 10.934 16.698 1.00 84.75 113 GLY A C 1
ATOM 921 O O . GLY A 1 113 ? -0.101 12.129 16.966 1.00 84.75 113 GLY A O 1
ATOM 922 N N . ASN A 1 114 ? -0.409 10.493 15.455 1.00 90.75 114 ASN A N 1
ATOM 923 C CA . ASN A 1 114 ? -0.723 11.380 14.337 1.00 90.75 114 ASN A CA 1
ATOM 924 C C . ASN A 1 114 ? -2.080 11.021 13.721 1.00 90.75 114 ASN A C 1
ATOM 926 O O . ASN A 1 114 ? -2.173 10.280 12.740 1.00 90.75 114 ASN A O 1
ATOM 930 N N . GLU A 1 115 ? -3.139 11.569 14.316 1.00 92.25 115 GLU A N 1
ATOM 931 C CA . GLU A 1 115 ? -4.525 11.284 13.933 1.00 92.25 115 GLU A CA 1
ATOM 932 C C . GLU A 1 115 ? -4.818 11.650 12.476 1.00 92.25 115 GLU A C 1
ATOM 934 O O . GLU A 1 115 ? -5.487 10.889 11.786 1.00 92.25 115 GLU A O 1
ATOM 939 N N . ALA A 1 116 ? -4.259 12.754 11.970 1.00 94.31 116 ALA A N 1
ATOM 940 C CA . ALA A 1 116 ? -4.473 13.180 10.590 1.00 94.31 116 ALA A CA 1
ATOM 941 C C . ALA A 1 116 ? -3.913 12.167 9.578 1.00 94.31 116 ALA A C 1
ATOM 943 O O . ALA A 1 116 ? -4.577 11.830 8.598 1.00 94.31 116 ALA A O 1
ATOM 944 N N . ILE A 1 117 ? -2.702 11.649 9.814 1.00 95.06 117 ILE A N 1
ATOM 945 C CA . ILE A 1 117 ? -2.108 10.626 8.942 1.00 95.06 117 ILE A CA 1
ATOM 946 C C . ILE A 1 117 ? -2.857 9.297 9.088 1.00 95.06 117 ILE A C 1
ATOM 948 O O . ILE A 1 117 ? -3.157 8.651 8.084 1.00 95.06 117 ILE A O 1
ATOM 952 N N . ALA A 1 118 ? -3.177 8.887 10.317 1.00 96.19 118 ALA A N 1
ATOM 953 C CA . ALA A 1 118 ? -3.920 7.654 10.554 1.00 96.19 118 ALA A CA 1
ATOM 954 C C . ALA A 1 118 ? -5.305 7.685 9.884 1.00 96.19 118 ALA A C 1
ATOM 956 O O . ALA A 1 118 ? -5.707 6.691 9.281 1.00 96.19 118 ALA A O 1
ATOM 957 N N . GLN A 1 119 ? -5.982 8.838 9.903 1.00 96.50 119 GLN A N 1
ATOM 958 C CA . GLN A 1 119 ? -7.263 9.036 9.231 1.00 96.50 119 GLN A CA 1
ATOM 959 C C . GLN A 1 119 ? -7.140 8.894 7.709 1.00 96.50 119 GLN A C 1
ATOM 961 O O . GLN A 1 119 ? -7.932 8.169 7.118 1.00 96.50 119 GLN A O 1
ATOM 966 N N . LYS A 1 120 ? -6.106 9.473 7.074 1.00 96.19 120 LYS A N 1
ATOM 967 C CA . LYS A 1 120 ? -5.862 9.278 5.629 1.00 96.19 120 LYS A CA 1
ATOM 968 C C . LYS A 1 120 ? -5.776 7.792 5.263 1.00 96.19 120 LYS A C 1
ATOM 970 O O . LYS A 1 120 ? -6.388 7.349 4.293 1.00 96.19 120 LYS A O 1
ATOM 975 N N . TRP A 1 121 ? -5.031 7.010 6.046 1.00 97.12 121 TRP A N 1
ATOM 976 C CA . TRP A 1 121 ? -4.918 5.567 5.826 1.00 97.12 121 TRP A CA 1
ATOM 977 C C . TRP A 1 121 ? -6.221 4.822 6.094 1.00 97.12 121 TRP A C 1
ATOM 979 O O . TRP A 1 121 ? -6.548 3.902 5.344 1.00 97.12 121 TRP A O 1
ATOM 989 N N . PHE A 1 122 ? -6.964 5.223 7.127 1.00 97.50 122 PHE A N 1
ATOM 990 C CA . PHE A 1 122 ? -8.287 4.684 7.424 1.00 97.50 122 PHE A CA 1
ATOM 991 C C . PHE A 1 122 ? -9.249 4.885 6.245 1.00 97.50 122 PHE A C 1
ATOM 993 O O . PHE A 1 122 ? -9.926 3.943 5.839 1.00 97.50 122 PHE A O 1
ATOM 1000 N N . ASP A 1 123 ? -9.262 6.074 5.646 1.00 96.69 123 ASP A N 1
ATOM 1001 C CA . ASP A 1 123 ? -10.133 6.391 4.513 1.00 96.69 123 ASP A CA 1
ATOM 1002 C C . ASP A 1 123 ? -9.776 5.547 3.277 1.00 96.69 123 ASP A C 1
ATOM 1004 O O . ASP A 1 123 ? -10.666 5.028 2.599 1.00 96.69 123 ASP A O 1
ATOM 1008 N N . ILE A 1 124 ? -8.478 5.331 3.018 1.00 95.56 124 ILE A N 1
ATOM 1009 C CA . ILE A 1 124 ? -8.007 4.451 1.934 1.00 95.56 124 ILE A CA 1
ATOM 1010 C C . ILE A 1 124 ? -8.532 3.021 2.127 1.00 95.56 124 ILE A C 1
ATOM 1012 O O . ILE A 1 124 ? -9.137 2.465 1.208 1.00 95.56 124 ILE A O 1
ATOM 1016 N N . VAL A 1 125 ? -8.347 2.425 3.312 1.00 96.69 125 VAL A N 1
ATOM 1017 C CA . VAL A 1 125 ? -8.806 1.043 3.557 1.00 96.69 125 VAL A CA 1
ATOM 1018 C C . VAL A 1 125 ? -10.326 0.938 3.595 1.00 96.69 125 VAL A C 1
ATOM 1020 O O . VAL A 1 125 ? -10.880 -0.063 3.147 1.00 96.69 125 VAL A O 1
ATOM 1023 N N . GLN A 1 126 ? -11.026 1.963 4.083 1.00 96.25 126 GLN A N 1
ATOM 1024 C CA . GLN A 1 126 ? -12.485 1.974 4.111 1.00 96.25 126 GLN A CA 1
ATOM 1025 C C . GLN A 1 126 ? -13.068 2.017 2.693 1.00 96.25 126 GLN A C 1
ATOM 1027 O O . GLN A 1 126 ? -14.041 1.315 2.413 1.00 96.25 126 GLN A O 1
ATOM 1032 N N . ASN A 1 127 ? -12.452 2.777 1.785 1.00 94.38 127 ASN A N 1
ATOM 1033 C CA . ASN A 1 127 ? -12.832 2.791 0.374 1.00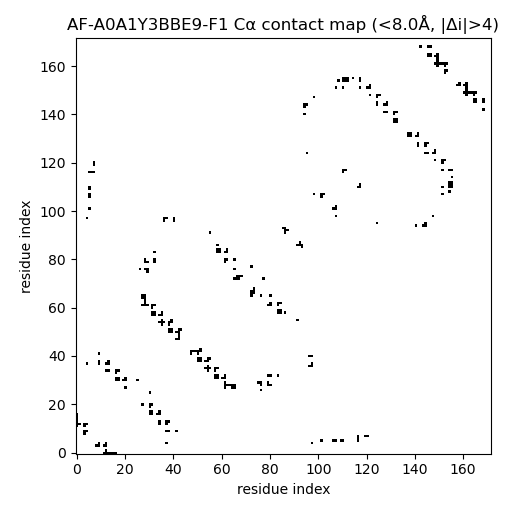 94.38 127 ASN A CA 1
ATOM 1034 C C . ASN A 1 127 ? -12.614 1.424 -0.288 1.00 94.38 127 ASN A C 1
ATOM 1036 O O . ASN A 1 127 ? -13.525 0.923 -0.946 1.00 94.38 127 ASN A O 1
ATOM 1040 N N . ASP A 1 128 ? -11.460 0.791 -0.062 1.00 93.44 128 ASP A N 1
ATOM 1041 C CA . ASP A 1 128 ? -11.182 -0.556 -0.577 1.00 93.44 128 ASP A CA 1
ATOM 1042 C C . ASP A 1 128 ? -12.186 -1.596 -0.030 1.00 93.44 128 ASP A C 1
ATOM 1044 O O . ASP A 1 128 ? -12.706 -2.412 -0.792 1.00 93.44 128 ASP A O 1
ATOM 1048 N N . LEU A 1 129 ? -12.539 -1.541 1.262 1.00 95.06 129 LEU A N 1
ATOM 1049 C CA . LEU A 1 129 ? -13.558 -2.423 1.853 1.00 95.06 129 LEU A CA 1
ATOM 1050 C C . LEU A 1 129 ? -14.933 -2.240 1.211 1.00 95.06 129 LEU A C 1
ATOM 1052 O O . LEU A 1 129 ? -15.61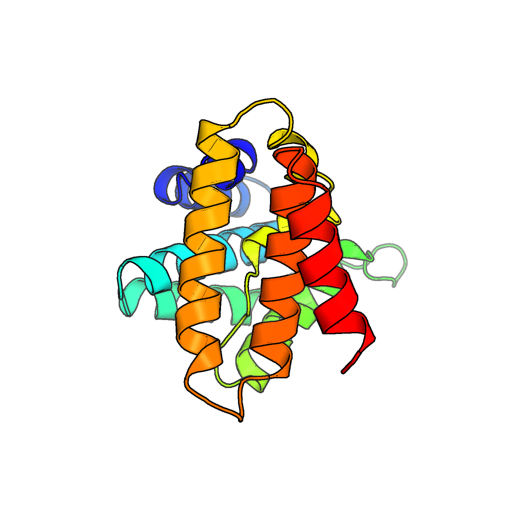0 -3.228 0.939 1.00 95.06 129 LEU A O 1
ATOM 1056 N N . ASN A 1 130 ? -15.343 -0.998 0.947 1.00 93.62 130 ASN A N 1
ATOM 1057 C CA . ASN A 1 130 ? -16.622 -0.708 0.296 1.00 93.62 130 ASN A CA 1
ATOM 1058 C C . ASN A 1 130 ? -16.682 -1.262 -1.137 1.00 93.62 130 ASN A C 1
ATOM 1060 O O . ASN A 1 130 ? -17.769 -1.561 -1.632 1.00 93.62 130 ASN A O 1
ATOM 1064 N N . VAL A 1 131 ? -15.535 -1.380 -1.812 1.00 91.19 131 VAL A N 1
ATOM 1065 C CA . VAL A 1 131 ? -15.434 -2.019 -3.129 1.00 91.19 131 VAL A CA 1
ATOM 1066 C C . VAL A 1 131 ? -15.557 -3.535 -2.985 1.00 91.19 131 VAL A C 1
ATOM 1068 O O . VAL A 1 131 ? -16.440 -4.123 -3.604 1.00 91.19 131 VAL A O 1
ATOM 1071 N N . TYR A 1 132 ? -14.746 -4.158 -2.127 1.00 92.19 132 TYR A N 1
ATOM 1072 C CA . TYR A 1 132 ? -14.723 -5.620 -1.983 1.00 92.19 132 TYR A CA 1
ATOM 1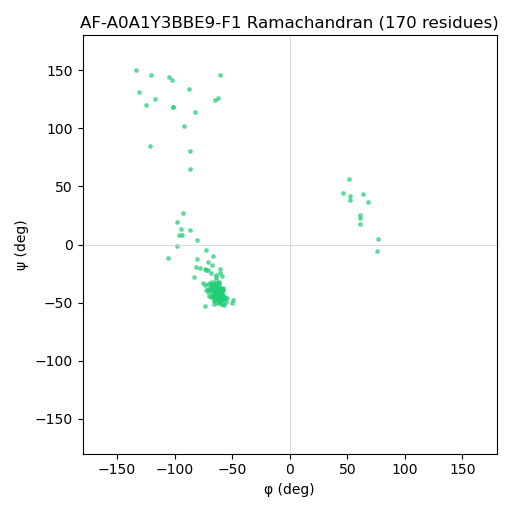073 C C . TYR A 1 132 ? -15.968 -6.201 -1.304 1.00 92.19 132 TYR A C 1
ATOM 1075 O O . TYR A 1 132 ? -16.290 -7.361 -1.515 1.00 92.19 132 TYR A O 1
ATOM 1083 N N . ALA A 1 133 ? -16.715 -5.408 -0.533 1.00 90.00 133 ALA A N 1
ATOM 1084 C CA . ALA A 1 133 ? -17.977 -5.844 0.064 1.00 90.00 133 ALA A CA 1
ATOM 1085 C C . ALA A 1 133 ? -19.095 -6.089 -0.968 1.00 90.00 133 ALA A C 1
ATOM 1087 O O . ALA A 1 133 ? -20.089 -6.734 -0.641 1.00 90.00 133 ALA A O 1
ATOM 1088 N N . LYS A 1 134 ? -18.968 -5.558 -2.193 1.00 87.06 134 LYS A N 1
ATOM 1089 C CA . LYS A 1 134 ? -20.001 -5.671 -3.237 1.00 87.06 134 LYS A CA 1
ATOM 1090 C C . LYS A 1 134 ? -19.966 -7.000 -3.990 1.00 87.06 134 LYS A C 1
ATOM 1092 O O . LYS A 1 134 ? -20.962 -7.341 -4.621 1.00 87.06 134 LYS A O 1
ATOM 1097 N N . ASP A 1 135 ? -18.850 -7.721 -3.942 1.00 79.38 135 ASP A N 1
ATOM 1098 C CA . ASP A 1 135 ? -18.645 -8.965 -4.683 1.00 79.38 135 ASP A CA 1
ATOM 1099 C C . ASP A 1 135 ? -18.255 -10.098 -3.724 1.00 79.38 135 ASP A C 1
ATOM 1101 O O . ASP A 1 135 ? -17.228 -10.043 -3.047 1.00 79.38 135 ASP A O 1
ATOM 1105 N N . SER A 1 136 ? -19.064 -11.159 -3.680 1.00 66.69 136 SER A N 1
ATOM 1106 C CA . SER A 1 136 ? -18.784 -12.348 -2.867 1.00 66.69 136 SER A CA 1
ATOM 1107 C C . SER A 1 136 ? -17.478 -13.057 -3.255 1.00 66.69 136 SER A C 1
ATOM 1109 O O . SER A 1 136 ? -16.887 -13.734 -2.414 1.00 66.69 136 SER A O 1
ATOM 1111 N N . GLY A 1 137 ? -17.006 -12.896 -4.498 1.00 75.00 137 GLY A N 1
ATOM 1112 C CA . GLY A 1 137 ? -15.732 -13.447 -4.973 1.00 75.00 137 GLY A CA 1
ATOM 1113 C C . GLY A 1 137 ? -14.495 -12.759 -4.385 1.00 75.00 137 GLY A C 1
ATOM 1114 O O . GLY A 1 137 ? -13.401 -13.320 -4.427 1.00 75.00 137 GLY A O 1
ATOM 1115 N N . ASP A 1 138 ? -14.660 -11.584 -3.774 1.00 86.00 138 ASP A N 1
ATOM 1116 C CA . ASP A 1 138 ? -13.567 -10.773 -3.236 1.00 86.00 138 ASP A CA 1
ATOM 1117 C C . ASP A 1 138 ? -13.353 -10.956 -1.725 1.00 86.00 138 ASP A C 1
ATOM 1119 O O . ASP A 1 138 ? -12.676 -10.147 -1.085 1.00 86.00 138 ASP A O 1
ATOM 1123 N N . ARG A 1 139 ? -13.858 -12.049 -1.135 1.00 91.06 139 ARG A N 1
ATOM 1124 C CA . ARG A 1 139 ? -13.797 -12.279 0.319 1.00 91.06 139 ARG A CA 1
ATOM 1125 C C . ARG A 1 139 ? -12.376 -12.259 0.890 1.00 91.06 139 ARG A C 1
ATOM 1127 O O . ARG A 1 139 ? -12.138 -11.572 1.878 1.00 91.06 139 ARG A O 1
ATOM 1134 N N . GLU A 1 140 ? -11.411 -12.936 0.262 1.00 91.31 140 GLU A N 1
ATOM 1135 C CA . GLU A 1 140 ? -10.007 -12.922 0.724 1.00 91.31 140 GLU A CA 1
ATOM 1136 C C . GLU A 1 140 ? -9.427 -11.495 0.704 1.00 91.31 140 GLU A C 1
ATOM 1138 O O . GLU A 1 140 ? -8.720 -11.078 1.627 1.00 91.31 140 GLU A O 1
ATOM 1143 N N . LYS A 1 141 ? -9.772 -10.711 -0.326 1.00 93.06 141 LYS A N 1
ATOM 1144 C CA . LYS A 1 141 ? -9.340 -9.314 -0.463 1.00 93.06 141 LYS A CA 1
ATOM 1145 C C . LYS A 1 141 ? -9.976 -8.453 0.623 1.00 93.06 141 LYS A C 1
ATOM 1147 O O . LYS A 1 141 ? -9.276 -7.673 1.265 1.00 93.06 141 LYS A O 1
ATOM 1152 N N . TYR A 1 142 ? -11.270 -8.646 0.872 1.00 95.31 142 TYR A N 1
ATOM 1153 C CA . TYR A 1 142 ? -12.005 -7.984 1.944 1.00 95.31 142 TYR A CA 1
ATOM 1154 C C . TYR A 1 142 ? -11.367 -8.257 3.310 1.00 95.31 142 TYR A C 1
ATOM 1156 O O . TYR A 1 142 ? -11.024 -7.311 4.014 1.00 95.31 142 TYR A O 1
ATOM 1164 N N . LEU A 1 143 ? -11.121 -9.525 3.657 1.00 95.62 143 LEU A N 1
ATOM 1165 C CA . LEU A 1 143 ? -10.501 -9.904 4.932 1.00 95.62 143 LEU A CA 1
ATOM 1166 C C . LEU A 1 143 ? -9.077 -9.348 5.070 1.00 95.62 143 LEU A C 1
ATOM 1168 O O . LEU A 1 143 ? -8.700 -8.873 6.141 1.00 95.62 143 LEU A O 1
ATOM 1172 N N . THR A 1 144 ? -8.311 -9.319 3.976 1.00 95.44 144 THR A N 1
ATOM 1173 C CA . THR A 1 144 ? -6.969 -8.715 3.953 1.00 95.44 144 THR A CA 1
ATOM 1174 C C . THR A 1 144 ? -7.019 -7.216 4.256 1.00 95.44 144 THR A C 1
ATOM 1176 O O . THR A 1 144 ? -6.240 -6.715 5.066 1.00 95.44 144 THR A O 1
ATOM 1179 N N . VAL A 1 145 ? -7.942 -6.469 3.646 1.00 97.06 145 VAL A N 1
ATOM 1180 C CA . VAL A 1 145 ? -8.083 -5.034 3.945 1.00 97.06 145 VAL A CA 1
ATOM 1181 C C . VAL A 1 145 ? -8.668 -4.810 5.338 1.00 97.06 145 VAL A C 1
ATOM 1183 O O . VAL A 1 145 ? -8.252 -3.879 6.030 1.00 97.06 145 VAL A O 1
ATOM 1186 N N . LEU A 1 146 ? -9.566 -5.685 5.796 1.00 97.62 146 LEU A N 1
ATOM 1187 C CA . LEU A 1 146 ? -10.145 -5.618 7.138 1.00 97.62 146 LEU A CA 1
ATOM 1188 C C . LEU A 1 146 ? -9.065 -5.784 8.212 1.00 97.62 146 LEU A C 1
ATOM 1190 O O . LEU A 1 146 ? -9.083 -5.071 9.217 1.00 97.62 146 LEU A O 1
ATOM 1194 N N . PHE A 1 147 ? -8.075 -6.646 7.961 1.00 97.94 147 PHE A N 1
ATOM 1195 C CA . PHE A 1 147 ? -6.905 -6.784 8.821 1.00 97.94 147 PHE A CA 1
ATOM 1196 C C . PHE A 1 147 ? -6.161 -5.451 8.954 1.00 97.94 147 PHE A C 1
ATOM 1198 O O . PHE A 1 147 ? -5.923 -4.981 10.070 1.00 97.94 147 PHE A O 1
ATOM 1205 N N . TYR A 1 148 ? -5.848 -4.793 7.833 1.00 97.81 148 TYR A N 1
ATOM 1206 C CA . TYR A 1 148 ? -5.154 -3.504 7.866 1.00 97.81 148 TYR A CA 1
ATOM 1207 C C . TYR A 1 148 ? -5.995 -2.391 8.498 1.00 97.81 148 TYR A C 1
ATOM 1209 O O . TYR A 1 148 ? -5.439 -1.565 9.224 1.00 97.81 148 TYR A O 1
ATOM 1217 N N . LYS A 1 149 ? -7.322 -2.398 8.317 1.00 98.00 149 LYS A N 1
ATOM 1218 C CA . LYS A 1 149 ? -8.230 -1.501 9.049 1.00 98.00 149 LYS A CA 1
ATOM 1219 C C . LYS A 1 149 ? -8.104 -1.697 10.560 1.00 98.00 149 LYS A C 1
ATOM 1221 O O . LYS A 1 149 ? -7.934 -0.711 11.275 1.00 98.00 149 LYS A O 1
ATOM 1226 N N . GLY A 1 150 ? -8.112 -2.940 11.045 1.00 97.75 150 GLY A N 1
ATOM 1227 C CA . GLY A 1 150 ? -7.900 -3.249 12.463 1.00 97.75 150 GLY A CA 1
ATOM 1228 C C . GLY A 1 150 ? -6.546 -2.749 12.982 1.00 97.75 150 GLY A C 1
ATOM 1229 O O . GLY A 1 150 ? -6.469 -2.141 14.052 1.00 97.75 150 GLY A O 1
ATOM 1230 N N . VAL A 1 151 ? -5.475 -2.923 12.198 1.00 97.06 151 VAL A N 1
ATOM 1231 C CA . VAL A 1 151 ? -4.137 -2.403 12.539 1.00 97.06 151 VAL A CA 1
ATOM 1232 C C . VAL A 1 151 ? -4.141 -0.875 12.653 1.00 97.06 151 VAL A C 1
ATOM 1234 O O . VAL A 1 151 ? -3.621 -0.336 13.631 1.00 97.06 151 VAL A O 1
ATOM 1237 N N . ILE A 1 152 ? -4.752 -0.167 11.701 1.00 97.25 152 ILE A N 1
ATOM 1238 C CA . ILE A 1 152 ? -4.849 1.301 11.725 1.00 97.25 152 ILE A CA 1
ATOM 1239 C C . ILE A 1 152 ? -5.669 1.767 12.937 1.00 97.25 152 ILE A C 1
ATOM 1241 O O . ILE A 1 152 ? -5.208 2.624 13.690 1.00 97.25 152 ILE A O 1
ATOM 1245 N N . LEU A 1 153 ? -6.831 1.157 13.193 1.00 97.38 153 LEU A N 1
ATOM 1246 C CA . LEU A 1 153 ? -7.691 1.471 14.342 1.00 97.38 153 LEU A CA 1
ATOM 1247 C C . LEU A 1 153 ? -6.966 1.297 15.682 1.00 97.38 153 LEU A C 1
ATOM 1249 O O . LEU A 1 153 ? -7.092 2.144 16.569 1.00 97.38 153 LEU A O 1
ATOM 1253 N N . LYS A 1 154 ? -6.138 0.253 15.814 1.00 96.25 154 LYS A N 1
ATOM 1254 C CA . LYS A 1 154 ? -5.265 0.070 16.981 1.00 96.25 154 LYS A CA 1
ATOM 1255 C C . LYS A 1 154 ? -4.317 1.261 17.162 1.00 96.25 154 LYS A C 1
ATOM 1257 O O . LYS A 1 154 ? -4.174 1.750 18.280 1.00 96.25 154 LYS A O 1
ATOM 1262 N N . HIS A 1 155 ? -3.684 1.745 16.091 1.00 94.69 155 HIS A N 1
ATOM 1263 C CA . HIS A 1 155 ? -2.808 2.925 16.152 1.00 94.69 155 HIS A CA 1
ATOM 1264 C C . HIS A 1 155 ? -3.570 4.231 16.426 1.00 94.69 155 HIS A C 1
ATOM 1266 O O . HIS A 1 155 ? -3.009 5.144 17.028 1.00 94.69 155 HIS A O 1
ATOM 1272 N N . MET A 1 156 ? -4.858 4.285 16.083 1.00 95.50 156 MET A N 1
ATOM 1273 C CA . MET A 1 156 ? -5.787 5.356 16.466 1.00 95.50 156 MET A CA 1
ATOM 1274 C C . MET A 1 156 ? -6.350 5.200 17.891 1.00 95.50 156 MET A C 1
ATOM 1276 O O . MET A 1 156 ? -7.205 5.982 18.294 1.00 95.50 156 MET A O 1
ATOM 1280 N N . LYS A 1 157 ? -5.909 4.192 18.662 1.00 95.81 157 LYS A N 1
ATOM 1281 C CA . LYS A 1 157 ? -6.414 3.848 20.008 1.00 95.81 157 LYS A CA 1
ATOM 1282 C C . LYS A 1 157 ? -7.905 3.473 20.058 1.00 95.81 157 LYS A C 1
ATOM 1284 O O . LYS A 1 157 ? -8.496 3.420 21.135 1.00 95.81 157 LYS A O 1
ATOM 1289 N N . LYS A 1 158 ? -8.506 3.142 18.914 1.00 96.25 158 LYS A N 1
ATOM 1290 C CA . LYS A 1 158 ? -9.882 2.639 18.788 1.00 96.25 158 LYS A CA 1
ATOM 1291 C C . LYS A 1 158 ? -9.909 1.122 18.973 1.00 96.25 158 LYS A C 1
ATOM 1293 O O . LYS A 1 158 ? -10.173 0.362 18.044 1.00 96.25 158 LYS A O 1
ATOM 1298 N N . TYR A 1 159 ? -9.558 0.669 20.176 1.00 97.44 159 TYR A N 1
ATOM 1299 C CA . TYR A 1 159 ? -9.278 -0.748 20.431 1.00 97.44 159 TYR A CA 1
ATOM 1300 C C . TYR A 1 159 ? -10.490 -1.663 20.239 1.00 97.44 159 TYR A C 1
ATOM 1302 O O . TYR A 1 159 ? -10.323 -2.747 19.694 1.00 97.44 159 TYR A O 1
ATOM 1310 N N . ASN A 1 160 ? -11.693 -1.225 20.621 1.00 98.00 160 ASN A N 1
ATOM 1311 C CA . ASN A 1 160 ? -12.907 -2.031 20.449 1.00 98.00 160 ASN A CA 1
ATOM 1312 C C . ASN A 1 160 ? -13.190 -2.293 18.960 1.00 98.00 160 ASN A C 1
ATOM 1314 O O . ASN A 1 160 ? -13.277 -3.443 18.551 1.00 98.00 160 ASN A O 1
ATOM 1318 N N . GLU A 1 161 ? -13.190 -1.240 18.135 1.00 97.69 161 GLU A N 1
ATOM 1319 C CA . GLU A 1 161 ? -13.386 -1.359 16.682 1.00 97.69 161 GLU A CA 1
ATOM 1320 C C . GLU A 1 161 ? -12.280 -2.205 16.019 1.00 97.69 161 GLU A C 1
ATOM 1322 O O . GLU A 1 161 ? -12.530 -2.946 15.066 1.00 97.69 161 GLU A O 1
ATOM 1327 N N . ALA A 1 162 ? -11.040 -2.112 16.518 1.00 98.00 162 ALA A N 1
ATOM 1328 C CA . ALA A 1 162 ? -9.941 -2.952 16.051 1.00 98.00 162 ALA A CA 1
ATOM 1329 C C . ALA A 1 162 ? -10.183 -4.435 16.379 1.00 98.00 162 ALA A C 1
ATOM 1331 O O . ALA A 1 162 ? -10.003 -5.289 15.509 1.00 98.00 162 ALA A O 1
ATOM 1332 N N . CYS A 1 163 ? -10.619 -4.741 17.605 1.00 98.00 163 CYS A N 1
ATOM 1333 C CA . CYS A 1 163 ? -10.993 -6.095 18.013 1.00 98.00 163 CYS A CA 1
ATOM 1334 C C . CYS A 1 163 ? -12.134 -6.645 17.157 1.00 98.00 163 CYS A C 1
ATOM 1336 O O . CYS A 1 163 ? -12.050 -7.793 16.734 1.00 98.00 163 CYS A O 1
ATOM 1338 N N . ASP A 1 164 ? -13.143 -5.838 16.828 1.00 97.94 164 ASP A N 1
ATOM 1339 C CA . ASP A 1 164 ? -14.248 -6.263 15.961 1.00 97.94 164 ASP A CA 1
ATOM 1340 C C . ASP A 1 164 ? -13.753 -6.671 14.565 1.00 97.94 164 ASP A C 1
ATOM 1342 O O . ASP A 1 164 ? -14.167 -7.705 14.031 1.00 97.94 164 ASP A O 1
ATOM 1346 N N . CYS A 1 165 ? -12.800 -5.918 13.999 1.00 97.81 165 CYS A N 1
ATOM 1347 C CA . CYS A 1 165 ? -12.161 -6.275 12.729 1.00 97.81 165 CYS A CA 1
ATOM 1348 C C . CYS A 1 165 ? -11.452 -7.635 12.826 1.00 97.81 165 CYS A C 1
ATOM 1350 O O . CYS A 1 165 ? -11.637 -8.489 11.960 1.00 97.81 165 CYS A O 1
ATOM 1352 N N . PHE A 1 166 ? -10.665 -7.863 13.882 1.00 97.88 166 PHE A N 1
ATOM 1353 C CA . PHE A 1 166 ? -9.928 -9.120 14.055 1.00 97.88 166 PHE A CA 1
ATOM 1354 C C . PHE A 1 166 ? -10.841 -10.308 14.374 1.00 97.88 166 PHE A C 1
ATOM 1356 O O . PHE A 1 166 ? -10.633 -11.388 13.831 1.00 97.88 166 PHE A O 1
ATOM 1363 N N . ASN A 1 167 ? -11.879 -10.111 15.185 1.00 97.56 167 ASN A N 1
ATOM 1364 C CA . ASN A 1 167 ? -12.881 -11.134 15.482 1.00 97.56 167 ASN A CA 1
ATOM 1365 C C . ASN A 1 167 ? -13.636 -11.554 14.222 1.00 97.56 167 ASN A C 1
ATOM 1367 O O . ASN A 1 167 ? -13.857 -12.741 14.011 1.00 97.56 167 ASN A O 1
ATOM 1371 N N . THR A 1 168 ? -13.975 -10.597 13.355 1.00 95.62 168 THR A N 1
ATOM 1372 C CA . THR A 1 168 ? -14.595 -10.901 12.058 1.00 95.62 168 THR A CA 1
ATOM 1373 C C . THR A 1 168 ? -13.689 -11.786 11.206 1.00 95.62 168 THR A C 1
ATOM 1375 O O . THR A 1 168 ? -14.179 -12.700 10.568 1.00 95.62 168 THR A O 1
ATOM 1378 N N . ILE A 1 169 ? -12.372 -11.563 11.220 1.00 95.75 169 ILE A N 1
ATOM 1379 C CA . ILE A 1 169 ? -11.418 -12.392 10.465 1.00 95.75 169 ILE A CA 1
ATOM 1380 C C . ILE A 1 169 ? -11.273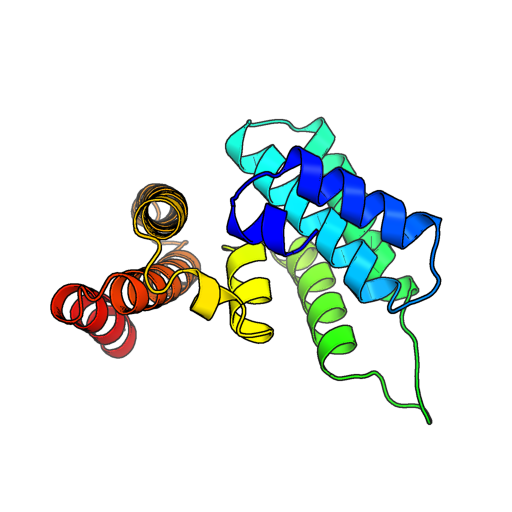 -13.791 11.075 1.00 95.75 169 ILE A C 1
ATOM 1382 O O . ILE A 1 169 ? -11.134 -14.756 10.337 1.00 95.75 169 ILE A O 1
ATOM 1386 N N . MET A 1 170 ? -11.276 -13.911 12.406 1.00 94.00 170 MET A N 1
ATOM 1387 C CA . MET A 1 170 ? -11.109 -15.201 13.093 1.00 94.00 170 MET A CA 1
ATOM 1388 C C . MET A 1 170 ? -12.333 -16.119 12.989 1.00 94.00 170 MET A C 1
ATOM 1390 O O . MET A 1 170 ? -12.193 -17.322 13.186 1.00 94.00 170 MET A O 1
ATOM 1394 N N . ASN A 1 171 ? -13.514 -15.559 12.723 1.00 92.88 171 ASN A N 1
ATOM 1395 C CA . ASN A 1 171 ? -14.777 -16.297 12.643 1.00 92.88 171 ASN A CA 1
ATOM 1396 C C . ASN A 1 171 ? -15.143 -16.743 11.213 1.00 92.88 171 ASN A C 1
ATOM 1398 O O . ASN A 1 171 ? -16.261 -17.208 10.996 1.00 92.88 171 ASN A O 1
ATOM 1402 N N . GLU A 1 172 ? -14.232 -16.577 10.255 1.00 81.94 172 GLU A N 1
ATOM 1403 C CA . GLU A 1 172 ? -14.391 -16.939 8.838 1.00 81.94 172 GLU A CA 1
ATOM 1404 C C . GLU A 1 172 ? -13.615 -18.209 8.497 1.00 81.94 172 GLU A C 1
ATOM 1406 O O . GLU A 1 172 ? -14.158 -19.024 7.718 1.00 81.94 172 GLU A O 1
#

pLDDT: mean 94.49, std 4.45, r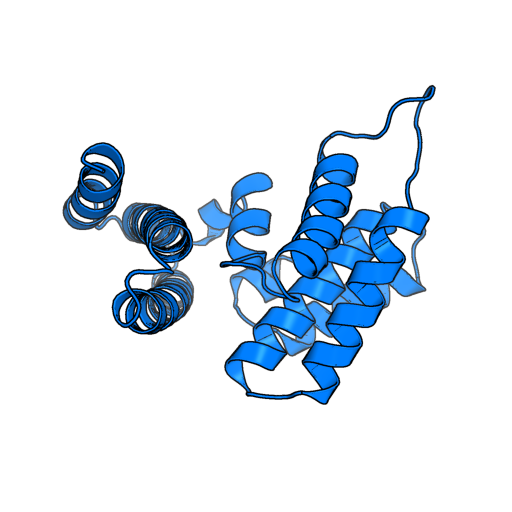ange [66.69, 98.5]

Foldseek 3Di:
DLVCLLQVVLVVQLVVLVVCLVPHLPLNLLSLLSNLVSLCLVCVVVVPVVSLVVSLVSLVCSLVSFDDDVNHTDPSSVVSVVVSVVCVVVVNDDQPVSLVVCVVVVVLLVLAPPVPSLVVLLVSLVVQLVVLVVDPVSVVSNLVSLQSNLSSCVSVVVNVSSVVSVVVSVVD

Sequence (172 aa):
MWTNAVLCEWDESIKYAKLLREKTLHSPAIVTFLEAIFRYTKGKLTNDQAMLDEAAKLFETVPTLRIRYLGKTMTLEKAVIVQSQRFFKNGKMLVAPVLESLYNINYIYLLNGNEAIAQKWFDIVQNDLNVYAKDSGDREKYLTVLFYKGVILKHMKKYNEACDCFNTIMNE

InterPro domains:
  IPR011990 Tetratricopeptide-like helical domain superfamily [SSF48452] (37-169)
  IPR019412 IML2-like/Tetratricopeptide repeat protein 39-like [PF10300] (1-156)
  IPR019412 IML2-like/Tetratricopeptide repeat protein 39-like [PTHR31859] (1-171)

Nearest PDB structures (foldseek):
  6ejn-assembly1_B  TM=3.484E-01  e=7.662E-02  Mus musculus
  7sqc-assembly1_Q0  TM=2.389E-01  e=2.966E+00  Chlamydomonas reinhardtii
  4tql-assembly2_B  TM=1.558E-01  e=2.679E+00  synthetic construct

Radius of gyration: 16.33 Å; Cα contacts (8 Å, |Δi|>4): 196; chains: 1; bounding box: 46×32×38 Å

Mean predicted aligned error: 3.4 Å

Secondary structure (DSSP, 8-state):
-HHHHHTT-HHHHHHHHHHHHHH--SSHHHHHHHHHHHHHHHHHHHT-HHHHHHHHHHHHHGGGG---BTTB--HHHHHHHHHHHHHHHTTS--SSHHHHHHHHTTGGGGGTT-HHHHHHHHHHHHHHHHHHTT-GGGHHHHHHHHHHHHHHHHHTT-HHHHHHHHHHHHT-

Solvent-accessible surface area (backbone atoms only — not comparable to full-atom values): 9050 Å² total; per-residue (Å²): 69,69,69,31,51,66,67,66,37,44,68,58,18,31,53,41,24,48,49,48,51,76,74,42,83,73,58,49,26,48,35,35,36,52,27,15,44,36,32,36,52,47,14,65,75,70,70,35,62,70,40,38,54,53,15,49,57,32,29,69,46,21,61,77,47,68,65,62,61,94,86,38,62,53,69,70,53,49,48,48,34,52,49,34,52,43,20,60,76,54,74,71,44,77,76,62,57,60,58,55,52,30,51,76,72,58,52,57,60,71,29,49,91,33,66,72,48,36,47,55,54,45,53,53,37,51,54,52,38,63,56,29,72,75,39,85,90,31,48,72,57,28,49,55,39,35,49,53,43,17,56,48,28,46,43,69,68,40,50,68,67,15,48,52,33,49,51,57,58,75,76,109